Protein AF-A0A971HHX3-F1 (afdb_monomer)

Nearest PDB structures (foldseek):
  7nnt-assembly1_C  TM=8.922E-01  e=6.478E-05  Lactobacillus delbrueckii subsp. bulgaricus ATCC 11842 = JCM 1002
  7f02-assembly1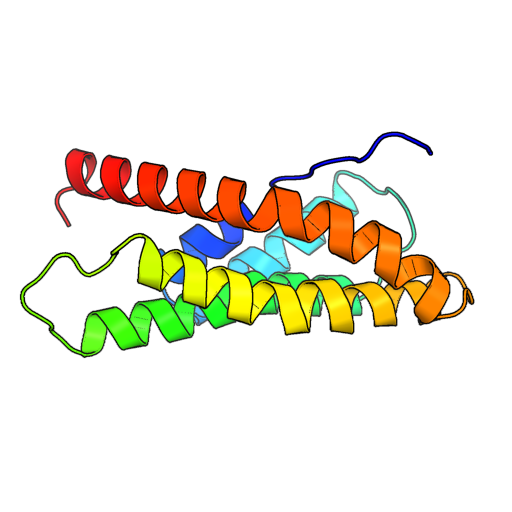_C  TM=3.754E-01  e=4.836E-01  Escherichia coli BL21(DE3)
  2epm-assembly1_X-2  TM=2.097E-01  e=9.451E+00  Streptococcus gordonii

Radius of gyration: 15.85 Å; Cα contacts (8 Å, |Δi|>4): 168; chains: 1; bounding box: 41×24×46 Å

Solvent-accessible surface area (backbone atoms only — not comparable to full-atom values): 7915 Å² total; per-residue (Å²): 133,80,77,85,78,83,76,67,80,58,55,64,24,30,48,39,0,45,74,68,22,27,69,52,1,22,51,46,11,37,50,51,40,54,50,42,48,69,77,50,72,81,66,85,88,50,73,66,58,34,52,42,34,16,45,50,0,23,54,41,2,49,53,34,46,52,54,64,68,65,65,62,97,58,78,82,78,42,67,72,56,50,39,49,49,48,53,66,45,44,49,58,38,54,60,44,48,53,39,50,51,46,25,70,74,67,72,47,62,59,80,71,55,44,62,64,49,51,57,52,46,64,58,44,51,62,53,52,34,50,51,50,51,49,49,53,50,52,46,40,75,73,65,74,116

Foldseek 3Di:
DPDLPQDPLLLVLLLLLLPVALVRSLVCLLVSLVVCCVVPVPDDDDVLSSVLSSLSNNQSRHLSVVLVVVPDPDDSLDLVSLLVSLVVSCVCRQQPSVLVVCCVVVVDDSVVVRVSSVVSSVVVSSVSSVVNSVVVVVCCVVVVD

pLDDT: mean 76.32, std 11.65, range [37.62, 92.0]

Mean predicted aligned error: 8.09 Å

Structure (mmCIF, N/CA/C/O backbone):
data_AF-A0A971HHX3-F1
#
_entry.id   AF-A0A971HHX3-F1
#
loop_
_atom_site.group_PDB
_atom_site.id
_atom_site.type_symbol
_atom_site.label_atom_id
_atom_site.label_alt_id
_atom_site.label_comp_id
_atom_site.label_asym_id
_atom_site.label_entity_id
_atom_site.label_seq_id
_atom_site.pdbx_PDB_ins_code
_atom_site.Cartn_x
_atom_site.Cartn_y
_atom_site.Cartn_z
_atom_site.occupancy
_atom_site.B_iso_or_equiv
_atom_site.auth_seq_id
_atom_site.auth_comp_id
_atom_site.auth_asym_id
_atom_site.auth_atom_id
_atom_site.pdbx_PDB_model_num
ATOM 1 N N . LEU A 1 1 ? 17.262 14.345 -15.691 1.00 37.94 1 LEU A N 1
ATOM 2 C CA . LEU A 1 1 ? 16.283 14.279 -14.581 1.00 37.94 1 LEU A CA 1
ATOM 3 C C . LEU A 1 1 ? 14.898 14.620 -15.133 1.00 37.94 1 LEU A C 1
ATOM 5 O O . LEU A 1 1 ? 14.466 15.757 -14.996 1.00 37.94 1 LEU A O 1
ATOM 9 N N . PRO A 1 2 ? 14.228 13.702 -15.849 1.00 37.62 2 PRO A N 1
ATOM 10 C CA . PRO A 1 2 ? 12.842 13.933 -16.230 1.00 37.62 2 PRO A CA 1
ATOM 11 C C . PRO A 1 2 ? 11.995 13.875 -14.955 1.00 37.62 2 PRO A C 1
ATOM 13 O O . PRO A 1 2 ? 12.259 13.054 -14.077 1.00 37.62 2 PRO A O 1
ATOM 16 N N . ALA A 1 3 ? 11.061 14.816 -14.841 1.00 48.44 3 ALA A N 1
ATOM 17 C CA . ALA A 1 3 ? 10.287 15.153 -13.652 1.00 48.44 3 ALA A CA 1
ATOM 18 C C . ALA A 1 3 ? 9.966 13.952 -12.750 1.00 48.44 3 ALA A C 1
ATOM 20 O O . ALA A 1 3 ? 9.352 12.977 -13.186 1.00 48.44 3 ALA A O 1
ATOM 21 N N . LEU A 1 4 ? 10.362 14.059 -11.481 1.00 51.09 4 LEU A N 1
ATOM 22 C CA . LEU A 1 4 ? 9.980 13.156 -10.403 1.00 51.09 4 LEU A CA 1
ATOM 23 C C . LEU A 1 4 ? 8.441 13.109 -10.339 1.00 51.09 4 LEU A C 1
ATOM 25 O O . LEU A 1 4 ? 7.805 13.948 -9.706 1.00 51.09 4 LEU A O 1
ATOM 29 N N . ARG A 1 5 ? 7.815 12.174 -11.062 1.00 56.59 5 ARG A N 1
ATOM 30 C CA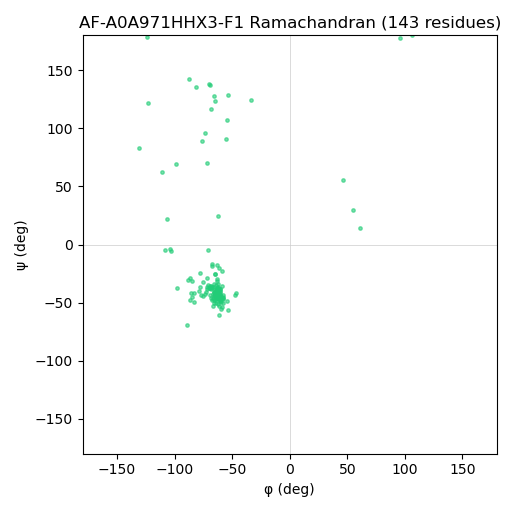 . ARG A 1 5 ? 6.360 12.002 -11.043 1.00 56.59 5 ARG A CA 1
ATOM 31 C C . ARG A 1 5 ? 5.982 11.353 -9.719 1.00 56.59 5 ARG A C 1
ATOM 33 O O . ARG A 1 5 ? 6.055 10.135 -9.540 1.00 56.59 5 ARG A O 1
ATOM 40 N N . LEU A 1 6 ? 5.598 12.194 -8.768 1.00 62.75 6 LEU A N 1
ATOM 41 C CA . LEU A 1 6 ? 5.026 11.760 -7.505 1.00 62.75 6 LEU A CA 1
ATOM 42 C C . LEU A 1 6 ? 3.568 11.343 -7.737 1.00 62.75 6 LEU A C 1
ATOM 44 O O . LEU A 1 6 ? 2.658 12.159 -7.684 1.00 62.75 6 LEU A O 1
ATOM 48 N N . GLY A 1 7 ? 3.359 10.067 -8.061 1.00 66.06 7 GLY A N 1
ATOM 49 C CA . GLY A 1 7 ? 2.026 9.468 -8.117 1.00 66.06 7 GLY A CA 1
ATOM 50 C C . GLY A 1 7 ? 1.540 9.063 -6.725 1.00 66.06 7 GLY A C 1
ATOM 51 O O . GLY A 1 7 ? 2.297 8.451 -5.975 1.00 66.06 7 GLY A O 1
ATOM 52 N N . PHE A 1 8 ? 0.280 9.377 -6.416 1.00 71.69 8 PHE A N 1
ATOM 53 C CA . PHE A 1 8 ? -0.409 9.009 -5.169 1.00 71.69 8 PHE A CA 1
ATOM 54 C C . PHE A 1 8 ? -1.456 7.900 -5.368 1.00 71.69 8 PHE A C 1
ATOM 56 O O . PHE A 1 8 ? -2.373 7.756 -4.561 1.00 71.69 8 PHE A O 1
ATOM 63 N N . GLY A 1 9 ? -1.336 7.111 -6.440 1.00 77.12 9 GLY A N 1
ATOM 64 C CA . GLY A 1 9 ? -2.288 6.039 -6.768 1.00 77.12 9 GLY A CA 1
ATOM 65 C C . GLY A 1 9 ? -2.347 4.915 -5.729 1.00 77.12 9 GLY A C 1
ATOM 66 O O . GLY A 1 9 ? -3.319 4.172 -5.673 1.00 77.12 9 GLY A O 1
ATOM 67 N N . GLU A 1 10 ? -1.339 4.823 -4.865 1.00 79.62 10 GLU A N 1
ATOM 68 C CA . GLU A 1 10 ? -1.253 3.827 -3.797 1.00 79.62 10 GLU A CA 1
ATOM 69 C C . GLU A 1 10 ? -2.141 4.190 -2.591 1.00 79.62 10 GLU A C 1
ATOM 71 O O . GLU A 1 10 ? -2.576 3.299 -1.863 1.00 79.62 10 GLU A O 1
ATOM 76 N N . LEU A 1 11 ? -2.468 5.476 -2.378 1.00 84.88 11 LEU A N 1
ATOM 77 C CA . LEU A 1 11 ? -3.212 5.920 -1.187 1.00 84.88 11 LEU A CA 1
ATOM 78 C C . LEU A 1 11 ? -4.604 5.279 -1.064 1.00 84.88 11 LEU A C 1
ATOM 80 O O . LEU A 1 11 ? -4.909 4.766 0.015 1.00 84.88 11 LEU A O 1
ATOM 84 N N . PRO A 1 12 ? -5.449 5.248 -2.117 1.00 84.62 12 PRO A N 1
ATOM 85 C CA . PRO A 1 12 ? -6.767 4.620 -2.030 1.00 84.62 12 PRO A CA 1
ATOM 86 C C . PRO A 1 12 ? -6.676 3.110 -1.777 1.00 84.62 12 PRO A C 1
ATOM 88 O O . PRO A 1 12 ? -7.484 2.560 -1.028 1.00 84.62 12 PRO A O 1
ATOM 91 N N . ILE A 1 13 ? -5.664 2.447 -2.345 1.00 87.56 13 ILE A N 1
ATOM 92 C CA . ILE A 1 13 ? -5.419 1.011 -2.165 1.00 87.56 13 ILE A CA 1
ATOM 93 C C . ILE A 1 13 ? -5.052 0.736 -0.700 1.00 87.56 13 ILE A C 1
ATOM 95 O O . ILE A 1 13 ? -5.706 -0.074 -0.039 1.00 87.56 13 ILE A O 1
ATOM 99 N N . ILE A 1 14 ? -4.094 1.487 -0.150 1.00 86.25 14 ILE A N 1
ATOM 100 C CA . ILE A 1 14 ? -3.686 1.384 1.259 1.00 86.25 14 ILE A CA 1
ATOM 101 C C . ILE A 1 14 ? -4.876 1.640 2.194 1.00 86.25 14 ILE A C 1
ATOM 103 O O . ILE A 1 14 ? -5.079 0.904 3.162 1.00 86.25 14 ILE A O 1
ATOM 107 N N . MET A 1 15 ? -5.694 2.654 1.894 1.00 84.69 15 MET A N 1
ATOM 108 C CA . MET A 1 15 ? -6.898 2.964 2.667 1.00 84.69 15 MET A CA 1
ATOM 109 C C . MET A 1 15 ? -7.921 1.833 2.633 1.00 84.69 15 MET A C 1
ATOM 111 O O . MET A 1 15 ? -8.465 1.474 3.676 1.00 84.69 15 MET A O 1
ATOM 115 N N . SER A 1 16 ? -8.175 1.259 1.457 1.00 86.88 16 SER A N 1
ATOM 116 C CA . SER A 1 16 ? -9.112 0.146 1.327 1.00 86.88 16 SER A CA 1
ATOM 117 C C . SER A 1 16 ? -8.656 -1.078 2.130 1.00 86.88 16 SER A C 1
ATOM 119 O O . SER A 1 16 ? -9.476 -1.686 2.817 1.00 86.88 16 SER A O 1
ATOM 121 N N . GLY A 1 17 ? -7.347 -1.357 2.158 1.00 85.50 17 GLY A N 1
ATOM 122 C CA . GLY A 1 17 ? -6.756 -2.383 3.015 1.00 85.50 17 GLY A CA 1
ATOM 123 C C . GLY A 1 17 ? -6.949 -2.089 4.502 1.00 85.50 17 GLY A C 1
ATOM 124 O O . GLY A 1 17 ? -7.463 -2.930 5.238 1.00 85.50 17 GLY A O 1
ATOM 125 N N . LEU A 1 18 ? -6.598 -0.881 4.954 1.00 83.12 18 LEU A N 1
ATOM 126 C CA . LEU A 1 18 ? -6.724 -0.471 6.361 1.00 83.12 18 LEU A CA 1
ATOM 127 C C . LEU A 1 18 ? -8.169 -0.515 6.882 1.00 83.12 18 LEU A C 1
ATOM 129 O O . LEU A 1 18 ? -8.385 -0.865 8.043 1.00 83.12 18 LEU A O 1
ATOM 133 N N . LEU A 1 19 ? -9.147 -0.140 6.051 1.00 81.75 19 LEU A N 1
ATOM 134 C CA . LEU A 1 19 ? -10.552 -0.018 6.453 1.00 81.75 19 LEU A CA 1
ATOM 135 C C . LEU A 1 19 ? -11.319 -1.341 6.346 1.00 81.75 19 LEU A C 1
ATOM 137 O O . LEU A 1 19 ? -12.014 -1.722 7.292 1.00 81.75 19 LEU A O 1
ATOM 141 N N . PHE A 1 20 ? -11.188 -2.035 5.213 1.00 82.19 20 PHE A N 1
ATOM 142 C CA . PHE A 1 20 ? -11.985 -3.222 4.881 1.00 82.19 20 PHE A CA 1
ATOM 143 C C . PHE A 1 20 ? -11.222 -4.541 5.060 1.00 82.19 20 PHE A C 1
ATOM 145 O O . PHE A 1 20 ? -11.812 -5.617 4.973 1.00 82.19 20 PHE A O 1
ATOM 152 N N . GLY A 1 21 ? -9.926 -4.476 5.367 1.00 85.06 21 GLY A N 1
ATOM 153 C CA . GLY A 1 21 ? -9.077 -5.635 5.604 1.00 85.06 21 GLY A CA 1
ATOM 154 C C . GLY A 1 21 ? -8.284 -6.085 4.370 1.00 85.06 21 GLY A C 1
ATOM 155 O O . GLY A 1 21 ? -8.411 -5.524 3.279 1.00 85.06 21 GLY A O 1
ATOM 156 N N . PRO A 1 22 ? -7.444 -7.122 4.534 1.00 87.31 22 PRO A N 1
ATOM 157 C CA . PRO A 1 22 ? -6.425 -7.482 3.550 1.00 87.31 22 PRO A CA 1
ATOM 158 C C . PRO A 1 22 ? -6.991 -8.018 2.238 1.00 87.31 22 PRO A C 1
ATOM 160 O O . PRO A 1 22 ? -6.439 -7.736 1.181 1.00 87.31 22 PRO A O 1
ATOM 163 N N . PHE A 1 23 ? -8.096 -8.765 2.287 1.00 87.69 23 PHE A N 1
ATOM 164 C CA . PHE A 1 23 ? -8.690 -9.357 1.089 1.00 87.69 23 PHE A CA 1
ATOM 165 C C . PHE A 1 23 ? -9.277 -8.284 0.166 1.00 87.69 23 PHE A C 1
ATOM 167 O O . PHE A 1 23 ? -8.995 -8.268 -1.029 1.00 87.69 23 PHE A O 1
ATOM 174 N N . VAL A 1 24 ? -10.023 -7.334 0.741 1.00 88.12 24 VAL A N 1
ATOM 175 C CA . VAL A 1 24 ? -10.597 -6.208 -0.006 1.00 88.12 24 VAL A CA 1
ATOM 176 C C . VAL A 1 24 ? -9.490 -5.284 -0.512 1.00 88.12 24 VAL A C 1
ATOM 178 O O . VAL A 1 24 ? -9.526 -4.910 -1.676 1.00 88.12 24 VAL A O 1
ATOM 181 N N . GLY A 1 25 ? -8.473 -4.993 0.310 1.00 88.62 25 GLY A N 1
ATOM 182 C CA . GLY A 1 25 ? -7.306 -4.210 -0.112 1.00 88.62 25 GLY A CA 1
ATOM 183 C C . GLY A 1 25 ? -6.515 -4.851 -1.258 1.00 88.62 25 GLY A C 1
ATOM 184 O O . GLY A 1 25 ? -6.075 -4.169 -2.178 1.00 88.62 25 GLY A O 1
ATOM 185 N N . GLY A 1 26 ? -6.338 -6.172 -1.238 1.00 89.50 26 GLY A N 1
ATOM 186 C CA . GLY A 1 26 ? -5.684 -6.883 -2.336 1.00 89.50 26 GLY A CA 1
ATOM 187 C C . GLY A 1 26 ? -6.487 -6.827 -3.629 1.00 89.50 26 GLY A C 1
ATOM 188 O O . GLY A 1 26 ? -5.929 -6.551 -4.689 1.00 89.50 26 GLY A O 1
ATOM 189 N N . LEU A 1 27 ? -7.802 -7.040 -3.538 1.00 92.00 27 LEU A N 1
ATOM 190 C CA . LEU A 1 27 ? -8.687 -7.012 -4.699 1.00 92.00 27 LEU A CA 1
ATOM 191 C C . LEU A 1 27 ? -8.759 -5.612 -5.323 1.00 92.00 27 LEU A C 1
ATOM 193 O O . LEU A 1 27 ? -8.695 -5.482 -6.543 1.00 92.00 27 LEU A O 1
ATOM 197 N N . THR A 1 28 ? -8.838 -4.560 -4.504 1.00 90.62 28 THR A N 1
ATOM 198 C CA . THR A 1 28 ? -8.800 -3.174 -4.993 1.00 90.62 28 THR A CA 1
ATOM 199 C C . THR A 1 28 ? -7.463 -2.846 -5.644 1.00 90.62 28 THR A C 1
ATOM 201 O O . THR A 1 28 ? -7.463 -2.184 -6.675 1.00 90.62 28 THR A O 1
ATOM 204 N N . GLY A 1 29 ? -6.341 -3.342 -5.112 1.00 88.81 29 GLY A N 1
ATOM 205 C CA . GLY A 1 29 ? -5.022 -3.194 -5.730 1.00 88.81 29 GLY A CA 1
ATOM 206 C C . GLY A 1 29 ? -4.917 -3.875 -7.098 1.00 88.81 29 GLY A C 1
ATOM 207 O O . GLY A 1 29 ? -4.413 -3.270 -8.046 1.00 88.81 29 GLY A O 1
ATOM 208 N N . LEU A 1 30 ? -5.455 -5.093 -7.225 1.00 90.62 30 LEU A N 1
ATOM 209 C CA . LEU A 1 30 ? -5.534 -5.821 -8.497 1.00 90.62 30 LEU A CA 1
ATOM 210 C C . LEU A 1 30 ? -6.371 -5.044 -9.517 1.00 90.62 30 LEU A C 1
ATOM 212 O O . LEU A 1 30 ? -5.919 -4.779 -10.628 1.00 90.62 30 LEU A O 1
ATOM 216 N N . VAL A 1 31 ? -7.589 -4.658 -9.131 1.00 90.25 31 VAL A N 1
ATOM 217 C CA . VAL A 1 31 ? -8.529 -3.969 -10.024 1.00 90.25 31 VAL A CA 1
ATOM 218 C C . VAL A 1 31 ? -7.999 -2.591 -10.421 1.00 90.25 31 VAL A C 1
ATOM 220 O O . VAL A 1 31 ? -8.090 -2.226 -11.589 1.00 90.25 31 VAL A O 1
ATOM 223 N N . ALA A 1 32 ? -7.403 -1.844 -9.488 1.00 88.12 32 ALA A N 1
ATOM 224 C CA . ALA A 1 32 ? -6.816 -0.538 -9.768 1.00 88.12 32 ALA A CA 1
ATOM 225 C C . ALA A 1 32 ? -5.686 -0.621 -10.802 1.00 88.12 32 ALA A C 1
ATOM 227 O O . ALA A 1 32 ? -5.595 0.249 -11.665 1.00 88.12 32 ALA A O 1
ATOM 228 N N . ASP A 1 33 ? -4.860 -1.667 -10.746 1.00 86.81 33 ASP A N 1
ATOM 229 C CA . ASP A 1 33 ? -3.763 -1.859 -11.696 1.00 86.81 33 ASP A CA 1
ATOM 230 C C . ASP A 1 33 ? -4.264 -2.302 -13.077 1.00 86.81 33 ASP A C 1
ATOM 232 O O . ASP A 1 33 ? -3.858 -1.726 -14.081 1.00 86.81 33 ASP A O 1
ATOM 236 N N . LEU A 1 34 ? -5.228 -3.230 -13.144 1.00 86.50 34 LEU A N 1
ATOM 237 C CA . LEU A 1 34 ? -5.840 -3.639 -14.417 1.00 86.50 34 LEU A CA 1
ATOM 238 C C . LEU A 1 34 ? -6.579 -2.485 -15.105 1.00 86.50 34 LEU A C 1
ATOM 240 O O . LEU A 1 34 ? -6.408 -2.261 -16.304 1.00 86.50 34 LEU A O 1
ATOM 244 N N . ILE A 1 35 ? -7.380 -1.730 -14.347 1.00 86.56 35 ILE A N 1
ATOM 245 C CA . ILE A 1 35 ? -8.074 -0.547 -14.867 1.00 86.56 35 ILE A CA 1
ATOM 246 C C . ILE A 1 35 ? -7.056 0.523 -15.260 1.00 86.56 35 ILE A C 1
ATOM 248 O O . ILE A 1 35 ? -7.205 1.141 -16.310 1.00 86.56 35 ILE A O 1
ATOM 252 N N . GLY A 1 36 ? -6.014 0.729 -14.452 1.00 82.31 36 GLY A N 1
ATOM 253 C CA . GLY A 1 36 ? -4.947 1.681 -14.743 1.00 82.31 36 GLY A CA 1
ATOM 254 C C . GLY A 1 36 ? -4.215 1.352 -16.041 1.00 82.31 36 GLY A C 1
ATOM 255 O O . GLY A 1 36 ? -4.030 2.237 -16.873 1.00 82.31 36 GLY A O 1
ATOM 256 N N . ALA A 1 37 ? -3.873 0.080 -16.247 1.00 81.38 37 ALA A N 1
ATOM 257 C CA . ALA A 1 37 ? -3.229 -0.407 -17.460 1.00 81.38 37 ALA A CA 1
ATOM 258 C C . ALA A 1 37 ? -4.114 -0.243 -18.702 1.00 81.38 37 ALA A C 1
ATOM 260 O O . ALA A 1 37 ? -3.613 0.091 -19.775 1.00 81.38 37 ALA A O 1
ATOM 261 N N . TRP A 1 38 ? -5.425 -0.453 -18.558 1.00 80.62 38 TRP A N 1
ATOM 262 C CA . TRP A 1 38 ? -6.374 -0.306 -19.659 1.00 80.62 38 TRP A CA 1
ATOM 263 C C . TRP A 1 38 ? -6.674 1.161 -19.996 1.00 80.62 38 TRP A C 1
ATOM 265 O O . TRP A 1 38 ? -6.676 1.539 -21.165 1.00 80.62 38 TRP A O 1
ATOM 275 N N . ALA A 1 39 ? -6.893 2.003 -18.982 1.00 81.00 39 ALA A N 1
ATOM 276 C CA . ALA A 1 39 ? -7.229 3.416 -19.155 1.00 81.00 39 ALA A CA 1
ATOM 277 C C . ALA A 1 39 ? -6.020 4.272 -19.565 1.00 81.00 39 ALA A C 1
ATOM 279 O O . ALA A 1 39 ? -6.167 5.250 -20.298 1.00 81.00 39 ALA A O 1
ATOM 280 N N . PHE A 1 40 ? -4.822 3.910 -19.099 1.00 73.75 40 PHE A N 1
ATOM 281 C CA . PHE A 1 40 ? -3.581 4.622 -19.382 1.00 73.75 40 PHE A CA 1
ATOM 282 C C . PHE A 1 40 ? -2.503 3.632 -19.838 1.00 73.75 40 PHE A C 1
ATOM 284 O O . PHE A 1 40 ? -1.657 3.241 -19.030 1.00 73.75 40 PHE A O 1
ATOM 291 N N . PRO A 1 41 ? -2.475 3.260 -21.131 1.00 66.00 41 PRO A N 1
ATOM 292 C CA . PRO A 1 41 ? -1.461 2.367 -21.689 1.00 66.00 41 PRO A CA 1
ATOM 293 C C . PRO A 1 41 ? -0.102 3.085 -21.792 1.00 66.00 41 PRO A C 1
ATOM 295 O O . PRO A 1 41 ? 0.375 3.445 -22.864 1.00 66.00 41 PRO A O 1
ATOM 298 N N . GLN A 1 42 ? 0.519 3.350 -20.645 1.00 57.97 42 GLN A N 1
ATOM 299 C CA . GLN A 1 42 ? 1.827 3.983 -20.507 1.00 57.97 42 GLN A CA 1
ATOM 300 C C . GLN A 1 42 ? 2.883 2.890 -20.290 1.00 57.97 42 GLN A C 1
ATOM 302 O O . GLN A 1 42 ? 3.441 2.748 -19.204 1.00 57.97 42 GLN A O 1
ATOM 307 N N . GLY A 1 43 ? 3.139 2.103 -21.339 1.00 61.00 43 GLY A N 1
ATOM 308 C CA . GLY A 1 43 ? 4.165 1.055 -21.364 1.00 61.00 43 GLY A CA 1
ATOM 309 C C . GLY A 1 43 ? 3.630 -0.386 -21.299 1.00 61.00 43 GLY A C 1
ATOM 310 O O . GLY A 1 43 ? 2.418 -0.597 -21.270 1.00 61.00 43 GLY A O 1
ATOM 311 N N . PRO A 1 44 ? 4.528 -1.392 -21.320 1.00 65.31 44 PRO A N 1
ATOM 312 C CA . PRO A 1 44 ? 4.153 -2.804 -21.306 1.00 65.31 44 PRO A CA 1
ATOM 313 C C . PRO A 1 44 ? 3.489 -3.182 -19.981 1.00 65.31 44 PRO A C 1
ATOM 315 O O . PRO A 1 44 ? 4.059 -2.954 -18.912 1.00 65.31 44 PRO A O 1
ATOM 318 N N . PHE A 1 45 ? 2.310 -3.802 -20.047 1.00 65.94 45 PHE A N 1
ATOM 319 C CA . PHE A 1 45 ? 1.699 -4.410 -18.870 1.00 65.94 45 PHE A CA 1
ATOM 320 C C . PHE A 1 45 ? 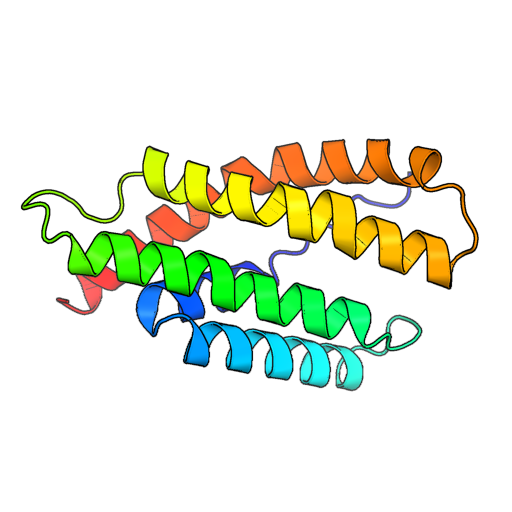2.580 -5.563 -18.388 1.00 65.94 45 PHE A C 1
ATOM 322 O O . PHE A 1 45 ? 2.874 -6.490 -19.146 1.00 6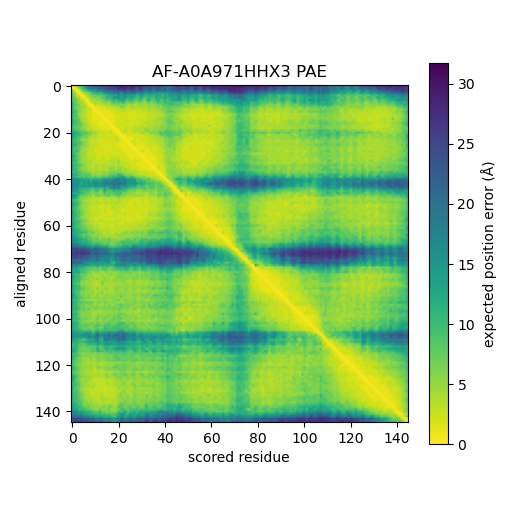5.94 45 PHE A O 1
ATOM 329 N N . PHE A 1 46 ? 3.006 -5.503 -17.128 1.00 75.75 46 PHE A N 1
ATOM 330 C CA . PHE A 1 46 ? 3.788 -6.565 -16.517 1.00 75.75 46 PHE A CA 1
ATOM 331 C C . PHE A 1 46 ? 3.075 -7.071 -15.261 1.00 75.75 46 PHE A C 1
ATOM 333 O O . PHE A 1 46 ? 2.877 -6.284 -14.333 1.00 75.75 46 PHE A O 1
ATOM 340 N N . PRO A 1 47 ? 2.744 -8.374 -15.177 1.00 79.62 47 PRO A N 1
ATOM 341 C CA . PRO A 1 47 ? 1.966 -8.925 -14.064 1.00 79.62 47 PRO A CA 1
ATOM 342 C C . PRO A 1 47 ? 2.656 -8.758 -12.701 1.00 79.62 47 PRO A C 1
ATOM 344 O O . PRO A 1 47 ? 1.998 -8.771 -11.663 1.00 79.62 47 PRO A O 1
ATOM 347 N N . GLY A 1 48 ? 3.977 -8.550 -12.677 1.00 81.81 48 GLY A N 1
ATOM 348 C CA . GLY A 1 48 ? 4.703 -8.217 -11.451 1.00 81.81 48 GLY A CA 1
ATOM 349 C C . GLY A 1 48 ? 4.269 -6.892 -10.813 1.00 81.81 48 GLY A C 1
ATOM 350 O O . GLY A 1 48 ? 4.225 -6.807 -9.586 1.00 81.81 48 GLY A O 1
ATOM 351 N N . PHE A 1 49 ? 3.889 -5.877 -11.600 1.00 81.25 49 PHE A N 1
ATOM 352 C CA . PHE A 1 49 ? 3.377 -4.616 -11.043 1.00 81.25 49 PHE A CA 1
ATOM 353 C C . PHE A 1 49 ? 1.986 -4.788 -10.429 1.00 81.25 49 PHE A C 1
ATOM 355 O O . PHE A 1 49 ? 1.734 -4.240 -9.358 1.00 81.25 49 PHE A O 1
ATOM 362 N N . THR A 1 50 ? 1.152 -5.650 -11.012 1.00 86.06 50 THR A N 1
ATOM 363 C CA . THR A 1 50 ? -0.135 -6.053 -10.429 1.00 86.06 50 THR A CA 1
ATOM 364 C C . THR A 1 50 ? 0.051 -6.783 -9.098 1.00 86.06 50 THR A C 1
ATOM 366 O O . THR A 1 50 ? -0.678 -6.549 -8.139 1.00 86.06 50 THR A O 1
ATOM 369 N N . LEU A 1 51 ? 1.071 -7.640 -8.980 1.00 87.06 51 LEU A N 1
ATOM 370 C CA . LEU A 1 51 ? 1.405 -8.267 -7.696 1.00 87.06 51 LEU A CA 1
ATOM 371 C C . LEU A 1 51 ? 1.866 -7.230 -6.663 1.00 87.06 51 LEU A C 1
ATOM 373 O O . LEU A 1 51 ? 1.448 -7.286 -5.505 1.00 87.06 51 LEU A O 1
ATOM 377 N N . SER A 1 52 ? 2.681 -6.253 -7.071 1.00 86.81 52 SER A N 1
ATOM 378 C CA . SER A 1 52 ? 3.077 -5.144 -6.198 1.00 86.81 52 SER A CA 1
ATOM 379 C C . SER A 1 52 ? 1.871 -4.322 -5.724 1.00 86.81 52 SER A C 1
ATOM 381 O O . SER A 1 52 ? 1.796 -3.987 -4.541 1.00 86.81 52 SER A O 1
ATOM 383 N N . SER A 1 53 ? 0.912 -4.009 -6.605 1.00 86.12 53 SER A N 1
ATOM 384 C CA . SER A 1 53 ? -0.287 -3.233 -6.251 1.00 86.12 53 SER A CA 1
ATOM 385 C C . SER A 1 53 ? -1.223 -4.006 -5.317 1.00 86.12 53 SER A C 1
ATOM 387 O O . SER A 1 53 ? -1.748 -3.435 -4.361 1.00 86.12 53 SER A O 1
ATOM 389 N N . MET A 1 54 ? -1.370 -5.319 -5.516 1.00 88.56 54 MET A N 1
ATOM 390 C CA . MET A 1 54 ? -2.083 -6.196 -4.583 1.00 88.56 54 MET A CA 1
ATOM 391 C C . MET A 1 54 ? -1.439 -6.182 -3.195 1.00 88.56 54 MET A C 1
ATOM 393 O O . MET A 1 54 ? -2.132 -6.022 -2.189 1.00 88.56 54 MET A O 1
ATOM 397 N N . LEU A 1 55 ? -0.112 -6.316 -3.120 1.00 86.81 55 LEU A N 1
ATOM 398 C CA . LEU A 1 55 ? 0.619 -6.301 -1.850 1.00 86.81 55 LEU A CA 1
ATOM 399 C C . LEU A 1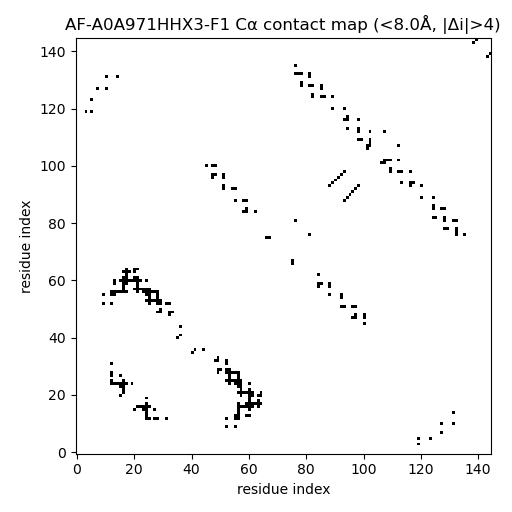 55 ? 0.474 -4.964 -1.118 1.00 86.81 55 LEU A C 1
ATOM 401 O O . LEU A 1 55 ? 0.331 -4.960 0.108 1.00 86.81 55 LEU A O 1
ATOM 405 N N . TRP A 1 56 ? 0.438 -3.853 -1.860 1.00 85.06 56 TRP A N 1
ATOM 406 C CA . TRP A 1 56 ? 0.172 -2.516 -1.324 1.00 85.06 56 TRP A CA 1
ATOM 407 C C . TRP A 1 56 ? -1.186 -2.393 -0.625 1.00 85.06 56 TRP A C 1
ATOM 409 O O . TRP A 1 56 ? -1.336 -1.526 0.230 1.00 85.06 56 TRP A O 1
ATOM 419 N N . GLY A 1 57 ? -2.160 -3.250 -0.937 1.00 86.19 57 GLY A N 1
ATOM 420 C CA . GLY A 1 57 ? -3.438 -3.309 -0.226 1.00 86.19 57 GLY A CA 1
ATOM 421 C C . GLY A 1 57 ? -3.506 -4.399 0.845 1.00 86.19 57 GLY A C 1
ATOM 422 O O . GLY A 1 57 ? -4.062 -4.177 1.923 1.00 86.19 57 GLY A O 1
ATOM 423 N N . ILE A 1 58 ? -2.899 -5.563 0.591 1.00 87.56 58 ILE A N 1
ATOM 424 C CA . ILE A 1 58 ? -2.915 -6.707 1.515 1.00 87.56 58 ILE A CA 1
ATOM 425 C C . ILE A 1 58 ? -2.135 -6.388 2.789 1.00 87.56 58 ILE A C 1
ATOM 427 O O . ILE A 1 58 ? -2.675 -6.540 3.883 1.00 87.56 58 ILE A O 1
ATOM 431 N N . LEU A 1 59 ? -0.883 -5.934 2.675 1.00 85.88 59 LEU A N 1
ATOM 432 C CA . LEU A 1 59 ? -0.010 -5.705 3.830 1.00 85.88 59 LEU A CA 1
ATOM 433 C C . LEU A 1 59 ? -0.595 -4.697 4.831 1.00 85.88 59 LEU A C 1
ATOM 435 O O . LEU A 1 59 ? -0.754 -5.063 6.002 1.00 85.88 59 LEU A O 1
ATOM 439 N N . PRO A 1 60 ? -0.993 -3.474 4.427 1.00 82.69 60 PRO A N 1
ATOM 440 C CA . PRO A 1 60 ? -1.613 -2.545 5.362 1.00 82.69 60 PRO A CA 1
ATOM 441 C C . PRO A 1 60 ? -2.960 -3.049 5.888 1.00 82.69 60 PRO A C 1
ATOM 443 O O . PRO A 1 60 ? -3.324 -2.700 7.010 1.00 82.69 60 PRO A O 1
ATOM 446 N N . GLY A 1 61 ? -3.669 -3.915 5.156 1.00 83.38 61 GLY A N 1
ATOM 447 C CA . GLY A 1 61 ? -4.871 -4.578 5.658 1.00 83.38 61 GLY A CA 1
ATOM 448 C C . GLY A 1 61 ? -4.608 -5.658 6.708 1.00 83.38 61 GLY A C 1
ATOM 449 O O . GLY A 1 61 ? -5.343 -5.725 7.692 1.00 83.38 61 GLY A O 1
ATOM 450 N N . ILE A 1 62 ? -3.543 -6.458 6.574 1.00 83.56 62 ILE A N 1
ATOM 451 C CA . ILE A 1 62 ? -3.131 -7.437 7.598 1.00 83.56 62 ILE A CA 1
ATOM 452 C C . ILE A 1 62 ? -2.731 -6.695 8.872 1.00 83.56 62 ILE A C 1
ATOM 454 O O . ILE A 1 62 ? -3.230 -7.008 9.954 1.00 83.56 62 ILE A O 1
ATOM 458 N N . TYR A 1 63 ? -1.870 -5.681 8.747 1.00 78.75 63 TYR A N 1
ATOM 459 C CA . TYR A 1 63 ? -1.441 -4.881 9.890 1.00 78.75 63 TYR A CA 1
ATOM 460 C C . TYR A 1 63 ? -2.607 -4.098 10.501 1.00 78.75 63 TYR A C 1
ATOM 462 O O . TYR A 1 63 ? -2.769 -4.105 11.719 1.00 78.75 63 TYR A O 1
ATOM 470 N N . GLY A 1 64 ? -3.464 -3.485 9.682 1.00 75.62 64 GLY A N 1
ATOM 471 C CA . GLY A 1 64 ? -4.669 -2.790 10.137 1.00 75.62 64 GLY A CA 1
ATOM 472 C C . GLY A 1 64 ? -5.609 -3.708 10.920 1.00 75.62 64 GLY A C 1
ATOM 473 O O . GLY A 1 64 ? -6.055 -3.351 12.012 1.00 75.62 64 GLY A O 1
ATOM 474 N N . LEU A 1 65 ? -5.843 -4.927 10.425 1.00 76.50 65 LEU A N 1
ATOM 475 C CA . LEU A 1 65 ? -6.653 -5.934 11.110 1.00 76.50 65 LEU A CA 1
ATOM 476 C C . LEU A 1 65 ? -5.995 -6.410 12.412 1.00 76.50 65 LEU A C 1
ATOM 478 O O . LEU A 1 65 ? -6.682 -6.556 13.423 1.00 76.50 65 LEU A O 1
ATOM 482 N N . TYR A 1 66 ? -4.677 -6.617 12.411 1.00 75.81 66 TYR A N 1
ATOM 483 C CA . TYR A 1 66 ? -3.920 -7.002 13.602 1.00 75.81 66 TYR A CA 1
ATOM 484 C C . TYR A 1 66 ? -3.995 -5.928 14.699 1.00 75.81 66 TYR A C 1
ATOM 486 O O . TYR A 1 66 ? -4.280 -6.246 15.855 1.00 75.81 66 TYR A O 1
ATOM 494 N N . LEU A 1 67 ? -3.832 -4.648 14.338 1.00 69.56 67 LEU A N 1
ATOM 495 C CA . LEU A 1 67 ? -3.998 -3.524 15.265 1.00 69.56 67 LEU A CA 1
ATOM 496 C C . LEU A 1 67 ? -5.431 -3.435 15.806 1.00 69.56 67 LEU A C 1
ATOM 498 O O . LEU A 1 67 ? -5.618 -3.192 16.997 1.00 69.56 67 LEU A O 1
ATOM 502 N N . ARG A 1 68 ? -6.438 -3.651 14.951 1.00 68.38 68 ARG A N 1
ATOM 503 C CA . ARG A 1 68 ? -7.859 -3.589 15.327 1.00 68.38 68 ARG A CA 1
ATOM 504 C C . ARG A 1 68 ? -8.263 -4.744 16.252 1.00 68.38 68 ARG A C 1
ATOM 506 O O . ARG A 1 68 ? -9.023 -4.526 17.189 1.00 68.38 68 ARG A O 1
ATOM 513 N N . ARG A 1 69 ? -7.719 -5.951 16.037 1.00 64.38 69 ARG A N 1
ATOM 514 C CA . ARG A 1 69 ? -7.961 -7.140 16.879 1.00 64.38 69 ARG A CA 1
ATOM 515 C C . ARG A 1 69 ? -7.289 -7.076 18.246 1.00 64.38 69 ARG A C 1
ATOM 517 O O . ARG A 1 69 ? -7.810 -7.667 19.184 1.00 64.38 69 ARG A O 1
ATOM 524 N N . ARG A 1 70 ? -6.162 -6.369 18.387 1.00 57.66 70 ARG A N 1
ATOM 525 C CA . ARG A 1 70 ? -5.458 -6.262 19.676 1.00 57.66 70 ARG A CA 1
ATOM 526 C C . ARG A 1 70 ? -6.169 -5.406 20.727 1.00 57.66 70 ARG A C 1
ATOM 528 O O . ARG A 1 70 ? -5.694 -5.374 21.855 1.00 57.66 70 ARG A O 1
ATOM 535 N N . GLY A 1 71 ? -7.286 -4.753 20.392 1.00 51.47 71 GLY A N 1
ATOM 536 C CA . GLY A 1 71 ? -8.181 -4.154 21.387 1.00 51.47 71 GLY A CA 1
ATOM 537 C C . GLY A 1 71 ? -7.502 -3.175 22.351 1.00 51.47 71 GLY A C 1
ATOM 538 O O . GLY A 1 71 ? -7.922 -3.061 23.500 1.00 51.47 71 GLY A O 1
ATOM 539 N N . GLU A 1 72 ? -6.439 -2.482 21.931 1.00 45.97 72 GLU A N 1
ATOM 540 C CA . GLU A 1 72 ? -5.837 -1.455 22.777 1.00 45.97 72 GLU A CA 1
ATOM 541 C C . GLU A 1 72 ? -6.818 -0.283 22.884 1.00 45.97 72 GLU A C 1
ATOM 543 O O . GLU A 1 72 ? -7.133 0.363 21.887 1.00 45.97 72 GLU A O 1
ATOM 548 N N . LYS A 1 73 ? -7.300 -0.022 24.107 1.00 40.78 73 LYS A N 1
ATOM 549 C CA . LYS A 1 73 ? -8.267 1.020 24.513 1.00 40.78 73 LYS A CA 1
ATOM 550 C C . LYS A 1 73 ? -7.802 2.478 24.267 1.00 40.78 73 LYS A C 1
ATOM 552 O O . LYS A 1 73 ? -8.252 3.394 24.947 1.00 40.78 73 LYS A O 1
ATOM 557 N N . GLY A 1 74 ? -6.898 2.713 23.316 1.00 51.97 74 GLY A N 1
ATOM 558 C CA . GLY A 1 74 ? -6.427 4.028 22.872 1.00 51.97 74 GLY A CA 1
ATOM 559 C C . GLY A 1 74 ? -6.620 4.224 21.364 1.00 51.97 74 GLY A C 1
ATOM 560 O O . GLY A 1 74 ? -7.089 3.328 20.671 1.00 51.97 74 GLY A O 1
ATOM 561 N N . ASN A 1 75 ? -6.259 5.402 20.834 1.00 50.22 75 ASN A N 1
ATOM 562 C CA . ASN A 1 75 ? -6.383 5.723 19.404 1.00 50.22 75 ASN A CA 1
ATOM 563 C C . ASN A 1 75 ? -5.654 4.669 18.527 1.00 50.22 75 ASN A C 1
ATOM 565 O O . ASN A 1 75 ? -4.420 4.693 18.457 1.00 50.22 75 ASN A O 1
ATOM 569 N N . PRO A 1 76 ? -6.379 3.779 17.813 1.00 53.75 76 PRO A N 1
ATOM 570 C CA . PRO A 1 76 ? -5.785 2.631 17.119 1.00 53.75 76 PRO A CA 1
ATOM 571 C C . PRO A 1 76 ? -4.897 3.046 15.934 1.00 53.75 76 PRO A C 1
ATOM 573 O O . PRO A 1 76 ? -4.017 2.299 15.519 1.00 53.75 76 PRO A O 1
ATOM 576 N N . PHE A 1 77 ? -5.064 4.274 15.439 1.00 60.34 77 PHE A N 1
ATOM 577 C CA . PHE A 1 77 ? -4.332 4.847 14.311 1.00 60.34 77 PHE A CA 1
ATOM 578 C C . PHE A 1 77 ? -3.388 5.96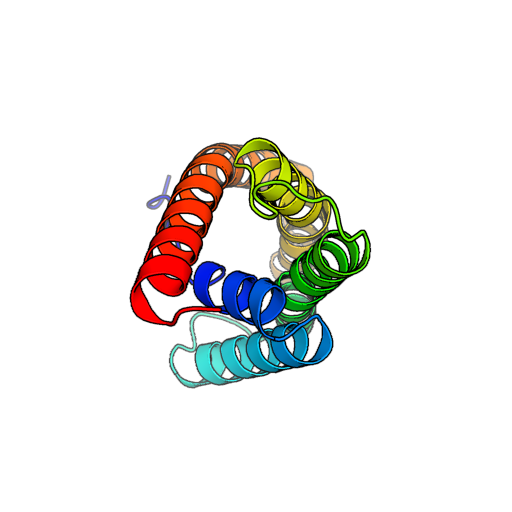7 14.760 1.00 60.34 77 PHE A C 1
ATOM 580 O O . PHE A 1 77 ? -3.533 7.129 14.385 1.00 60.34 77 PHE A O 1
ATOM 587 N N . THR A 1 78 ? -2.414 5.634 15.604 1.00 66.75 78 THR A N 1
ATOM 588 C CA . THR A 1 78 ? -1.338 6.576 15.949 1.00 66.75 78 THR A CA 1
ATOM 589 C C . THR A 1 78 ? -0.416 6.790 14.745 1.00 66.75 78 THR A C 1
ATOM 591 O O . THR A 1 78 ? -0.028 5.821 14.092 1.00 66.75 78 THR A O 1
ATOM 594 N N . PHE A 1 79 ? -0.005 8.039 14.490 1.00 68.56 79 PHE A N 1
ATOM 595 C CA . PHE A 1 79 ? 0.885 8.423 13.381 1.00 68.56 79 PHE A CA 1
ATOM 596 C C . PHE A 1 79 ? 2.124 7.520 13.273 1.00 68.56 79 PHE A C 1
ATOM 598 O O . PHE A 1 79 ? 2.439 7.023 12.199 1.00 68.56 79 PHE A O 1
ATOM 605 N N . LYS A 1 80 ? 2.761 7.207 14.411 1.00 73.06 80 LYS A N 1
ATOM 606 C CA . LYS A 1 80 ? 3.925 6.305 14.487 1.00 73.06 80 LYS A CA 1
ATOM 607 C C . LYS A 1 80 ? 3.643 4.892 13.955 1.00 73.06 80 LYS A C 1
ATOM 609 O O . LYS A 1 80 ? 4.522 4.287 13.354 1.00 73.06 80 LYS A O 1
ATOM 614 N N . ARG A 1 81 ? 2.430 4.362 14.159 1.00 74.94 81 ARG A N 1
ATOM 615 C CA . ARG A 1 81 ? 2.053 3.013 13.704 1.00 74.94 81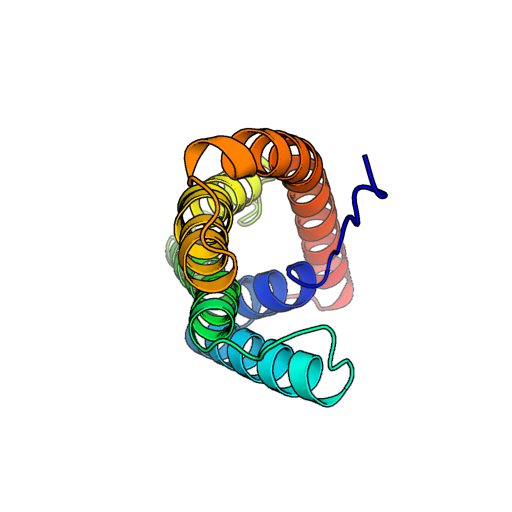 ARG A CA 1
ATOM 616 C C . ARG A 1 81 ? 1.777 2.981 12.208 1.00 74.94 81 ARG A C 1
ATOM 618 O O . ARG A 1 81 ? 2.255 2.081 11.533 1.00 74.94 81 ARG A O 1
ATOM 625 N N . ILE A 1 82 ? 1.056 3.978 11.692 1.00 77.75 82 ILE A N 1
ATOM 626 C CA . ILE A 1 82 ? 0.814 4.100 10.247 1.00 77.75 82 ILE A CA 1
ATOM 627 C C . ILE A 1 82 ? 2.139 4.319 9.509 1.00 77.75 82 ILE A C 1
ATOM 629 O O . ILE A 1 82 ? 2.372 3.672 8.494 1.00 77.75 82 ILE A O 1
ATOM 633 N N . LEU A 1 83 ? 3.036 5.137 10.068 1.00 80.56 83 LEU A N 1
ATOM 634 C CA . LEU A 1 83 ? 4.386 5.319 9.537 1.00 80.56 83 LEU A CA 1
ATOM 635 C C . LEU A 1 83 ? 5.136 3.987 9.472 1.00 80.56 83 LEU A C 1
ATOM 637 O O . LEU A 1 83 ? 5.698 3.660 8.434 1.00 80.56 83 LEU A O 1
ATOM 641 N N . PHE A 1 84 ? 5.102 3.193 10.547 1.00 81.75 84 PHE A N 1
ATOM 642 C CA . PHE A 1 84 ? 5.749 1.881 10.571 1.00 81.75 84 PHE A CA 1
ATOM 643 C C . PHE A 1 84 ? 5.188 0.932 9.503 1.00 81.75 84 PHE A C 1
ATOM 645 O O . PHE A 1 84 ? 5.962 0.289 8.802 1.00 81.75 84 PHE A O 1
ATOM 652 N N . ILE A 1 85 ? 3.860 0.881 9.336 1.00 81.44 85 ILE A N 1
ATOM 653 C CA . ILE A 1 85 ? 3.209 0.061 8.301 1.00 81.44 85 ILE A CA 1
ATOM 654 C C . ILE A 1 85 ? 3.662 0.502 6.910 1.00 81.44 85 ILE A C 1
ATOM 656 O O . ILE A 1 85 ? 4.051 -0.337 6.105 1.00 81.44 85 ILE A O 1
ATOM 660 N N . ILE A 1 86 ? 3.641 1.807 6.633 1.00 83.12 86 ILE A N 1
ATOM 661 C CA . ILE A 1 86 ? 4.022 2.342 5.323 1.00 83.12 86 ILE A CA 1
ATOM 662 C C . ILE A 1 86 ? 5.492 2.054 5.047 1.00 83.12 86 ILE A C 1
ATOM 664 O O . ILE A 1 86 ? 5.787 1.490 4.006 1.00 83.12 86 ILE A O 1
ATOM 668 N N . VAL A 1 87 ? 6.401 2.316 5.989 1.00 83.94 87 VAL A N 1
ATOM 669 C CA . VAL A 1 87 ? 7.830 1.989 5.834 1.00 83.94 87 VAL A CA 1
ATOM 670 C C . VAL A 1 87 ? 8.032 0.490 5.582 1.00 83.94 87 VAL A C 1
ATOM 672 O O . VAL A 1 87 ? 8.748 0.114 4.653 1.00 83.94 87 VAL A O 1
ATOM 675 N N . ALA A 1 88 ? 7.359 -0.368 6.353 1.00 83.12 88 ALA A N 1
ATOM 676 C CA . ALA A 1 88 ? 7.433 -1.818 6.196 1.00 83.12 88 ALA A CA 1
ATOM 677 C C . ALA A 1 88 ? 6.857 -2.315 4.860 1.00 83.12 88 ALA A C 1
ATOM 679 O O . ALA A 1 88 ? 7.271 -3.368 4.390 1.00 83.12 88 ALA A O 1
ATOM 680 N N . CYS A 1 89 ? 5.935 -1.575 4.235 1.00 82.94 89 CYS A N 1
ATOM 681 C CA . CYS A 1 89 ? 5.401 -1.882 2.905 1.00 82.94 89 CYS A CA 1
ATOM 682 C C . CYS A 1 89 ? 6.294 -1.321 1.789 1.00 82.94 89 CYS A C 1
ATOM 684 O O . CYS A 1 89 ? 6.618 -2.027 0.835 1.00 82.94 89 CYS A O 1
ATOM 686 N N . THR A 1 90 ? 6.736 -0.068 1.911 1.00 82.12 90 THR A N 1
ATOM 687 C CA . THR A 1 90 ? 7.510 0.625 0.878 1.00 82.12 90 THR A CA 1
ATOM 688 C C . THR A 1 90 ? 8.857 -0.053 0.629 1.00 82.12 90 THR A C 1
ATOM 690 O O . THR A 1 90 ? 9.275 -0.153 -0.521 1.00 82.12 90 THR A O 1
ATOM 693 N N . ILE A 1 91 ? 9.527 -0.569 1.666 1.00 82.19 91 ILE A N 1
ATOM 694 C CA . ILE A 1 91 ? 10.824 -1.246 1.506 1.00 82.19 91 ILE A CA 1
ATOM 695 C C . ILE A 1 91 ? 10.713 -2.490 0.596 1.00 82.19 91 ILE A C 1
ATOM 697 O O . ILE A 1 91 ? 11.336 -2.502 -0.465 1.00 82.19 91 ILE A O 1
ATOM 701 N N . PRO A 1 92 ? 9.921 -3.528 0.921 1.00 82.81 92 PRO A N 1
ATOM 702 C CA . PRO A 1 92 ? 9.834 -4.718 0.080 1.00 82.81 92 PRO A CA 1
ATOM 703 C C . PRO A 1 92 ? 9.108 -4.465 -1.246 1.00 8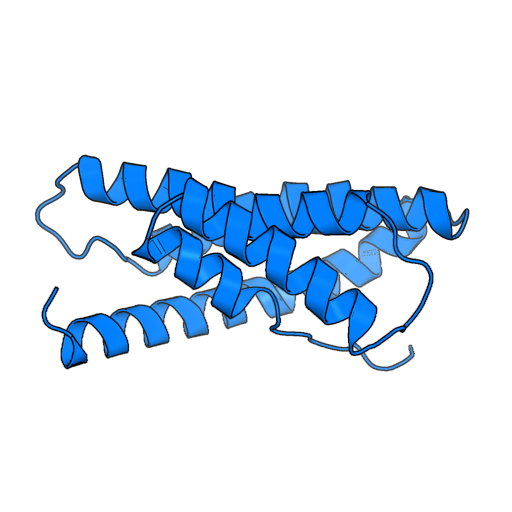2.81 92 PRO A C 1
ATOM 705 O O . PRO A 1 92 ? 9.513 -4.999 -2.276 1.00 82.81 92 PRO A O 1
ATOM 708 N N . ILE A 1 93 ? 8.056 -3.644 -1.265 1.00 82.56 93 ILE A N 1
ATOM 709 C CA . ILE A 1 93 ? 7.229 -3.496 -2.468 1.00 82.56 93 ILE A CA 1
ATOM 710 C C . ILE A 1 93 ? 7.849 -2.491 -3.443 1.00 82.56 93 ILE A C 1
ATOM 712 O O . ILE A 1 93 ? 8.008 -2.782 -4.629 1.00 82.56 93 ILE A O 1
ATOM 716 N N . SER A 1 94 ? 8.222 -1.306 -2.958 1.00 79.88 94 SER A N 1
ATOM 717 C CA . SER A 1 94 ? 8.682 -0.216 -3.821 1.00 79.88 94 SER A CA 1
ATOM 718 C C . SER A 1 94 ? 10.178 -0.292 -4.133 1.00 79.88 94 SER A C 1
ATOM 720 O O . SER A 1 94 ? 10.582 -0.110 -5.285 1.00 79.88 94 SER A O 1
ATOM 722 N N . LEU A 1 95 ? 11.016 -0.623 -3.144 1.00 76.56 95 LEU A N 1
ATOM 723 C CA . LEU A 1 95 ? 12.462 -0.700 -3.374 1.00 76.56 95 LEU A CA 1
ATOM 724 C C . LEU A 1 95 ? 12.884 -2.037 -3.976 1.00 76.56 95 LEU A C 1
ATOM 726 O O . LEU A 1 95 ? 13.711 -2.031 -4.885 1.00 76.56 95 LEU A O 1
ATOM 730 N N . ILE A 1 96 ? 12.326 -3.163 -3.518 1.00 81.31 96 ILE A N 1
ATOM 731 C CA . ILE A 1 96 ? 12.736 -4.491 -3.999 1.00 81.31 96 ILE A CA 1
ATOM 732 C C . ILE A 1 96 ? 11.912 -4.896 -5.221 1.00 81.31 96 ILE A C 1
ATOM 734 O O . ILE A 1 96 ? 12.456 -4.914 -6.323 1.00 81.31 96 ILE A O 1
ATOM 738 N N . LEU A 1 97 ? 10.611 -5.167 -5.059 1.00 82.25 97 LEU A N 1
ATOM 739 C CA . LEU A 1 97 ? 9.769 -5.698 -6.141 1.00 82.25 97 LEU A CA 1
ATOM 740 C C . LEU A 1 97 ? 9.720 -4.754 -7.341 1.00 82.25 97 LEU A C 1
ATOM 742 O O . LEU A 1 97 ? 10.095 -5.132 -8.448 1.00 82.25 97 LEU A O 1
ATOM 746 N N . ASN A 1 98 ? 9.329 -3.497 -7.129 1.00 79.75 98 ASN A N 1
ATOM 747 C CA . ASN A 1 98 ? 9.208 -2.548 -8.228 1.00 79.75 98 ASN A CA 1
ATOM 748 C C . ASN A 1 98 ? 10.551 -2.268 -8.914 1.00 79.75 98 ASN A C 1
ATOM 750 O O . ASN A 1 98 ? 10.551 -1.927 -10.093 1.00 79.75 98 ASN A O 1
ATOM 754 N N . THR A 1 99 ? 11.694 -2.345 -8.230 1.00 78.25 99 THR A N 1
ATOM 755 C CA . THR A 1 99 ? 13.002 -2.178 -8.893 1.00 78.25 99 THR A CA 1
ATOM 756 C C . THR A 1 99 ? 13.412 -3.445 -9.633 1.00 78.25 99 THR A C 1
ATOM 758 O O . THR A 1 99 ? 13.948 -3.359 -10.737 1.00 78.25 99 THR A O 1
ATOM 761 N N . TYR A 1 100 ? 13.095 -4.613 -9.077 1.00 81.25 100 TYR A N 1
ATOM 762 C CA . TYR A 1 100 ? 13.320 -5.905 -9.712 1.00 81.25 100 TYR A CA 1
ATOM 763 C C . TYR A 1 100 ? 12.550 -6.019 -11.035 1.00 81.25 100 TYR A C 1
ATOM 765 O O . TYR A 1 100 ? 13.157 -6.289 -12.073 1.00 81.25 100 TYR A O 1
ATOM 773 N N . TRP A 1 101 ? 11.257 -5.683 -11.048 1.00 81.75 101 TRP A N 1
ATOM 774 C CA . TRP A 1 101 ? 10.441 -5.697 -12.268 1.00 81.75 101 TRP A CA 1
ATOM 775 C C . TRP A 1 101 ? 10.969 -4.749 -13.345 1.00 81.75 101 TRP A C 1
ATOM 777 O O . TRP A 1 101 ? 11.037 -5.126 -14.513 1.00 81.75 101 TRP A O 1
ATOM 787 N N . LEU A 1 102 ? 11.420 -3.545 -12.969 1.00 74.19 102 LEU A N 1
ATOM 788 C CA . LEU A 1 102 ? 12.053 -2.649 -13.940 1.00 74.19 102 LEU A CA 1
ATOM 789 C C . LEU A 1 102 ? 13.393 -3.172 -14.444 1.00 74.19 102 LEU A C 1
ATOM 791 O O . LEU A 1 102 ? 13.695 -2.981 -15.618 1.00 74.19 102 LEU A O 1
ATOM 795 N N . SER A 1 103 ? 14.201 -3.799 -13.589 1.00 77.81 103 SER A N 1
ATOM 796 C CA . SER A 1 103 ? 15.474 -4.374 -14.028 1.00 77.81 103 SER A CA 1
ATOM 797 C C . SER A 1 103 ? 15.256 -5.481 -15.062 1.00 77.81 103 SER A C 1
ATOM 799 O O . SER A 1 103 ? 15.978 -5.528 -16.055 1.00 77.81 103 SER A O 1
ATOM 801 N N . LEU A 1 104 ? 14.195 -6.281 -14.896 1.00 79.25 104 LEU A N 1
ATOM 802 C CA . LEU A 1 104 ? 13.797 -7.316 -15.848 1.00 79.25 104 LEU A CA 1
ATOM 803 C C . LEU A 1 104 ? 13.264 -6.719 -17.162 1.00 79.25 104 LEU A C 1
ATOM 805 O O . LEU A 1 104 ? 13.632 -7.178 -18.236 1.00 79.25 104 LEU A O 1
ATOM 809 N N . MET A 1 105 ? 12.427 -5.678 -17.085 1.00 74.31 105 MET A N 1
ATOM 810 C CA . MET A 1 105 ? 11.814 -5.045 -18.263 1.00 74.31 105 MET A CA 1
ATOM 811 C C . MET A 1 105 ? 12.785 -4.200 -19.093 1.00 74.31 105 MET A C 1
ATOM 813 O O . MET A 1 105 ? 12.713 -4.202 -20.317 1.00 74.31 105 MET A O 1
ATOM 817 N N . TYR A 1 106 ? 13.665 -3.439 -18.438 1.00 72.44 106 TYR A N 1
ATOM 818 C CA . TYR A 1 106 ? 14.533 -2.461 -19.101 1.00 72.44 106 TYR A CA 1
ATOM 819 C C . TYR A 1 106 ? 15.987 -2.927 -19.234 1.00 72.44 106 TYR A C 1
ATOM 821 O O . TYR A 1 106 ? 16.796 -2.192 -19.798 1.00 72.44 106 TYR A O 1
ATOM 829 N N . GLY A 1 107 ? 16.348 -4.092 -18.681 1.00 68.19 107 GLY A N 1
ATOM 830 C CA . GLY A 1 107 ? 17.708 -4.646 -18.736 1.00 68.19 107 GLY A CA 1
ATOM 831 C C . GLY A 1 107 ? 18.780 -3.767 -18.077 1.00 68.19 107 GL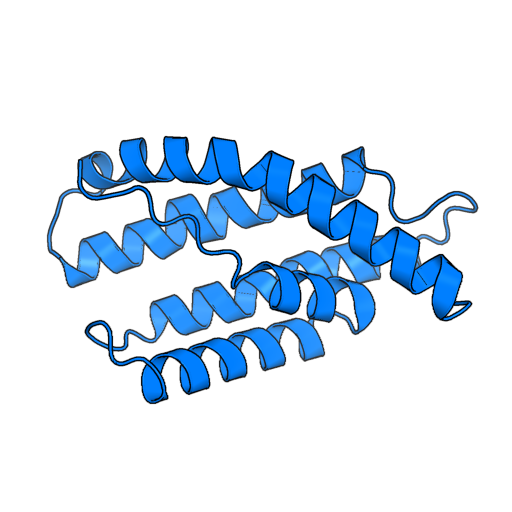Y A C 1
ATOM 832 O O . GLY A 1 107 ? 19.972 -3.962 -18.303 1.00 68.19 107 GLY A O 1
ATOM 833 N N . LYS A 1 108 ? 18.381 -2.762 -17.287 1.00 65.19 108 LYS A N 1
ATOM 834 C CA . LYS A 1 108 ? 19.294 -1.843 -16.595 1.00 65.19 108 LYS A CA 1
ATOM 835 C C . LYS A 1 108 ? 19.694 -2.425 -15.245 1.00 65.19 108 LYS A C 1
ATOM 837 O O . LYS A 1 108 ? 18.865 -2.996 -14.540 1.00 65.19 108 LYS A O 1
ATOM 842 N N . GLY A 1 109 ? 20.956 -2.224 -14.863 1.00 66.62 109 GLY A N 1
ATOM 843 C CA . GLY A 1 109 ? 21.487 -2.698 -13.587 1.00 66.62 109 GLY A CA 1
ATOM 844 C C . GLY A 1 109 ? 20.645 -2.220 -12.402 1.00 66.62 109 GLY A C 1
ATOM 845 O O . GLY A 1 109 ? 20.378 -1.026 -12.261 1.00 66.62 109 GLY A O 1
ATOM 846 N N . PHE A 1 110 ? 20.254 -3.159 -11.539 1.00 64.81 110 PHE A N 1
ATOM 847 C CA . PHE A 1 110 ? 19.445 -2.934 -10.334 1.00 64.81 110 PHE A CA 1
ATOM 848 C C . PHE A 1 110 ? 19.952 -1.747 -9.489 1.00 64.81 110 PHE A C 1
ATOM 850 O O . PHE A 1 110 ? 19.178 -0.879 -9.082 1.00 64.81 110 PHE A O 1
ATOM 857 N N . PHE A 1 111 ? 21.274 -1.638 -9.334 1.00 65.62 111 PHE A N 1
ATOM 858 C CA . PHE A 1 111 ? 21.944 -0.571 -8.583 1.00 65.62 111 PHE A CA 1
ATOM 859 C C . PHE A 1 111 ? 21.848 0.830 -9.205 1.00 65.62 111 PHE A C 1
ATOM 861 O O . PHE A 1 111 ? 22.063 1.811 -8.503 1.00 65.62 111 PHE A O 1
ATOM 868 N N . VAL A 1 112 ? 21.500 0.957 -10.489 1.00 72.19 112 VAL A N 1
ATOM 869 C CA . VAL A 1 112 ? 21.381 2.261 -11.172 1.00 72.19 112 VAL A CA 1
ATOM 870 C C . VAL A 1 112 ? 20.004 2.888 -10.944 1.00 72.19 112 VAL A C 1
ATOM 872 O O . VAL A 1 112 ? 19.868 4.107 -10.882 1.00 72.19 112 VAL A O 1
ATOM 875 N N . LEU A 1 113 ? 18.969 2.058 -10.803 1.00 70.75 113 LEU A N 1
ATOM 876 C CA . LEU A 1 113 ? 17.585 2.504 -10.607 1.00 70.75 113 LEU A CA 1
ATOM 877 C C . LEU A 1 113 ? 17.261 2.759 -9.128 1.00 70.75 113 LEU A C 1
ATOM 879 O O . LEU A 1 113 ? 16.436 3.620 -8.812 1.00 70.75 113 LEU A O 1
ATOM 883 N N . LEU A 1 114 ? 17.938 2.039 -8.229 1.00 74.19 114 LEU A N 1
ATOM 884 C CA . LEU A 1 114 ? 17.750 2.130 -6.783 1.00 74.19 114 LEU A CA 1
ATOM 885 C C . LEU A 1 114 ? 17.895 3.550 -6.205 1.00 74.19 114 LEU A C 1
ATOM 887 O O . LEU A 1 114 ? 16.999 3.951 -5.466 1.00 74.19 114 LEU A O 1
ATOM 891 N N . PRO A 1 115 ? 18.939 4.346 -6.518 1.00 73.06 115 PRO A N 1
ATOM 892 C CA . PRO A 1 115 ? 19.143 5.646 -5.874 1.00 73.06 115 PRO A CA 1
ATOM 893 C C . PRO A 1 115 ? 18.006 6.629 -6.173 1.00 73.06 115 PRO A C 1
ATOM 895 O O . PRO A 1 115 ? 17.520 7.319 -5.279 1.00 73.06 115 PRO A O 1
ATOM 898 N N . GLY A 1 116 ? 17.524 6.652 -7.421 1.00 75.81 116 GLY A N 1
ATOM 899 C CA . GLY A 1 116 ? 16.406 7.510 -7.824 1.00 75.81 116 GLY A CA 1
ATOM 900 C C . GLY A 1 116 ? 15.078 7.100 -7.178 1.00 75.81 116 GLY A C 1
ATOM 901 O O . GLY A 1 116 ? 14.280 7.959 -6.791 1.00 75.81 116 GLY A O 1
ATOM 902 N N . ARG A 1 117 ? 14.858 5.788 -7.012 1.00 75.19 117 ARG A N 1
ATOM 903 C CA . ARG A 1 117 ? 13.707 5.225 -6.289 1.00 75.19 117 ARG A CA 1
ATOM 904 C C . ARG A 1 117 ? 13.756 5.569 -4.807 1.00 75.19 117 ARG A C 1
ATOM 906 O O . ARG A 1 117 ? 12.778 6.081 -4.281 1.00 75.19 117 ARG A O 1
ATOM 913 N N . LEU A 1 118 ? 14.909 5.374 -4.173 1.00 79.00 118 LEU A N 1
ATOM 914 C CA . LEU A 1 118 ? 15.100 5.616 -2.749 1.00 79.00 118 LEU A CA 1
ATOM 915 C C . LEU A 1 118 ? 14.835 7.080 -2.387 1.00 79.00 118 LEU A C 1
ATOM 917 O O . LEU A 1 118 ? 14.125 7.345 -1.424 1.00 79.00 118 LEU A O 1
ATOM 921 N N . LEU A 1 119 ? 15.309 8.025 -3.204 1.00 80.62 119 LEU A N 1
ATOM 922 C CA . LEU A 1 119 ? 15.021 9.451 -3.020 1.00 80.62 119 LEU A CA 1
ATOM 923 C C . LEU A 1 119 ? 13.532 9.776 -3.193 1.00 80.62 119 LEU A C 1
ATOM 925 O O . LEU A 1 119 ? 12.960 10.504 -2.384 1.00 80.62 119 LEU A O 1
ATOM 929 N N . SER A 1 120 ? 12.895 9.223 -4.229 1.00 79.44 120 SER A N 1
ATOM 930 C CA . SER A 1 120 ? 11.464 9.438 -4.479 1.00 79.44 120 SER A CA 1
ATOM 931 C C . SER A 1 120 ? 10.608 8.893 -3.335 1.00 79.44 120 SER A C 1
ATOM 933 O O . SER A 1 120 ? 9.705 9.572 -2.849 1.00 79.44 120 SER A O 1
ATOM 935 N N . ASP A 1 121 ? 10.905 7.675 -2.889 1.00 81.00 121 ASP A N 1
ATOM 936 C CA . ASP A 1 121 ? 10.143 6.977 -1.860 1.00 81.00 121 ASP A CA 1
ATOM 937 C C . ASP A 1 121 ? 10.359 7.601 -0.484 1.00 81.00 121 ASP A C 1
ATOM 939 O O . ASP A 1 121 ? 9.403 7.740 0.273 1.00 81.00 121 ASP A O 1
ATOM 943 N N . LEU A 1 122 ? 11.570 8.075 -0.181 1.00 82.25 122 LEU A N 1
ATOM 944 C CA . LEU A 1 122 ? 11.877 8.744 1.084 1.00 82.25 122 LEU A CA 1
ATOM 945 C C . LEU A 1 122 ? 11.091 10.052 1.260 1.00 82.25 122 LEU A C 1
ATOM 947 O O . LEU A 1 122 ? 10.701 10.380 2.377 1.00 82.25 122 LEU A O 1
ATOM 951 N N . VAL A 1 123 ? 10.784 10.759 0.167 1.00 82.69 123 VAL A N 1
ATOM 952 C CA . VAL A 1 123 ? 9.898 11.937 0.191 1.00 82.69 123 VAL A CA 1
ATOM 953 C C . VAL A 1 123 ? 8.420 11.530 0.246 1.00 82.69 123 VAL A C 1
ATOM 955 O O . VAL A 1 123 ? 7.633 12.137 0.975 1.00 82.69 123 VAL A O 1
ATOM 958 N N . LYS A 1 124 ? 8.018 10.485 -0.489 1.00 82.81 124 LYS A N 1
ATOM 959 C CA . LYS A 1 124 ? 6.621 10.014 -0.517 1.00 82.81 124 LYS A CA 1
ATOM 960 C C . LYS A 1 124 ? 6.167 9.369 0.786 1.00 82.81 124 LYS A C 1
ATOM 962 O O . LYS A 1 124 ? 5.004 9.533 1.146 1.00 82.81 124 LYS A O 1
ATOM 967 N N . MET A 1 125 ? 7.036 8.637 1.482 1.00 81.81 125 MET A N 1
ATOM 968 C CA . MET A 1 125 ? 6.717 7.921 2.724 1.00 81.81 125 MET A CA 1
ATOM 969 C C . MET A 1 125 ? 6.087 8.831 3.799 1.00 81.81 125 MET A C 1
ATOM 971 O O . MET A 1 125 ? 4.970 8.528 4.240 1.00 81.81 125 MET A O 1
ATOM 975 N N . PRO A 1 126 ? 6.719 9.947 4.228 1.00 82.19 126 PRO A N 1
ATOM 976 C CA . PRO A 1 126 ? 6.144 10.821 5.251 1.00 82.19 126 PRO A CA 1
ATOM 977 C C . PRO A 1 126 ? 4.871 11.514 4.760 1.00 82.19 126 PRO A C 1
ATOM 979 O O . PRO A 1 126 ? 3.916 11.653 5.524 1.00 82.19 126 PRO A O 1
ATOM 982 N N . LEU A 1 127 ? 4.820 11.888 3.478 1.00 85.00 127 LEU A N 1
ATOM 983 C CA . LEU A 1 127 ? 3.659 12.553 2.896 1.00 85.00 127 LEU A CA 1
ATOM 984 C C . LEU A 1 127 ? 2.438 11.623 2.857 1.00 85.00 127 LEU A C 1
ATOM 986 O O . LEU A 1 127 ? 1.350 11.993 3.290 1.00 85.00 127 LEU A O 1
ATOM 990 N N . SER A 1 128 ? 2.638 10.385 2.409 1.00 82.50 128 SER A N 1
ATOM 991 C CA . SER A 1 128 ? 1.597 9.355 2.340 1.00 82.50 128 SER A CA 1
ATOM 992 C C . SER A 1 128 ? 1.102 8.981 3.734 1.00 82.50 128 SER A C 1
ATOM 994 O O . SER A 1 128 ? -0.102 8.868 3.955 1.00 82.50 128 SER A O 1
ATOM 996 N N . THR A 1 129 ? 2.019 8.882 4.702 1.00 83.38 129 THR A N 1
ATOM 997 C CA . THR A 1 129 ? 1.686 8.685 6.121 1.00 83.38 129 THR A CA 1
ATOM 998 C C . THR A 1 129 ? 0.786 9.800 6.634 1.00 83.38 129 THR A C 1
ATOM 1000 O O . THR A 1 129 ? -0.267 9.530 7.213 1.00 83.38 129 THR A O 1
ATOM 1003 N N . TYR A 1 130 ? 1.171 11.054 6.396 1.00 84.94 130 TYR A N 1
ATOM 1004 C CA . TYR A 1 130 ? 0.389 12.210 6.811 1.00 84.94 130 TYR A CA 1
ATOM 1005 C C . TYR A 1 130 ? -1.005 12.207 6.178 1.00 84.94 130 TYR A C 1
ATOM 1007 O O . TYR A 1 130 ? -2.000 12.282 6.901 1.00 84.94 130 TYR A O 1
ATOM 1015 N N . LEU A 1 131 ? -1.093 12.008 4.862 1.00 85.62 131 LEU A N 1
ATOM 1016 C CA . LEU A 1 131 ? -2.364 11.962 4.138 1.00 85.62 131 LEU A CA 1
ATOM 1017 C C . LEU A 1 131 ? -3.281 10.847 4.647 1.00 85.62 131 LEU A C 1
ATOM 1019 O O . LEU A 1 131 ? -4.448 11.107 4.926 1.00 85.62 131 LEU A O 1
ATOM 1023 N N . ILE A 1 132 ? -2.762 9.633 4.848 1.00 84.44 132 ILE A N 1
ATOM 1024 C CA . ILE A 1 132 ? -3.552 8.509 5.370 1.00 84.44 132 ILE A CA 1
ATOM 1025 C C . ILE A 1 132 ? -4.030 8.801 6.793 1.00 84.44 132 ILE A C 1
ATOM 1027 O O . ILE A 1 132 ? -5.197 8.574 7.102 1.00 84.44 132 ILE A O 1
ATOM 1031 N N . THR A 1 133 ? -3.171 9.342 7.663 1.00 80.06 133 THR A N 1
ATOM 1032 C CA . THR A 1 133 ? -3.577 9.677 9.040 1.00 80.06 133 THR A CA 1
ATOM 1033 C C . THR A 1 133 ? -4.670 10.746 9.074 1.00 80.06 133 THR A C 1
ATOM 1035 O O . THR A 1 133 ? -5.612 10.633 9.861 1.00 80.06 133 THR A O 1
ATOM 1038 N N . LEU A 1 134 ? -4.590 11.747 8.191 1.00 83.69 134 LEU A N 1
ATOM 1039 C CA . LEU A 1 134 ? -5.599 12.793 8.054 1.00 83.69 134 LEU A CA 1
ATOM 1040 C C . LEU A 1 134 ? -6.907 12.215 7.509 1.00 83.69 134 LEU A C 1
ATOM 1042 O O . LEU A 1 134 ? -7.961 12.443 8.100 1.00 83.69 134 LEU A O 1
ATOM 1046 N N . LEU A 1 135 ? -6.843 11.415 6.444 1.00 83.38 135 LEU A N 1
ATOM 1047 C CA . LEU A 1 135 ? -8.011 10.782 5.830 1.00 83.38 135 LEU A CA 1
ATOM 1048 C C . LEU A 1 135 ? -8.728 9.849 6.804 1.00 83.38 135 LEU A C 1
ATOM 1050 O O . LEU A 1 135 ? -9.942 9.953 6.949 1.00 83.38 135 LEU A O 1
ATOM 1054 N N . VAL A 1 136 ? -7.994 9.005 7.533 1.00 78.69 136 VAL A N 1
ATOM 1055 C CA . VAL A 1 136 ? -8.566 8.129 8.569 1.00 78.69 136 VAL A CA 1
ATOM 1056 C C . VAL A 1 136 ? -9.207 8.948 9.689 1.00 78.69 136 VAL A C 1
ATOM 1058 O O . VAL A 1 136 ? -10.297 8.606 10.149 1.00 78.69 136 VAL A O 1
ATOM 1061 N N . ARG A 1 137 ? -8.578 10.052 10.115 1.00 76.31 137 ARG A N 1
ATOM 1062 C CA . ARG A 1 137 ? -9.146 10.944 11.136 1.00 76.31 137 ARG A CA 1
ATOM 1063 C C . ARG A 1 137 ? -10.446 11.587 10.659 1.00 76.31 137 ARG A C 1
ATOM 1065 O O . ARG A 1 137 ? -11.419 11.584 11.404 1.00 76.31 137 ARG A O 1
ATOM 1072 N N . VAL A 1 138 ? -10.479 12.100 9.429 1.00 82.12 138 VAL A N 1
ATOM 1073 C CA . VAL A 1 138 ? -11.680 12.704 8.833 1.00 82.12 138 VAL A CA 1
ATOM 1074 C C . VAL A 1 138 ? -12.788 11.667 8.671 1.00 82.12 138 VAL A C 1
ATOM 1076 O O . VAL A 1 138 ? -13.920 11.937 9.069 1.00 82.12 138 VAL A O 1
ATOM 1079 N N . LEU A 1 139 ? -12.469 10.475 8.156 1.00 78.50 139 LEU A N 1
ATOM 1080 C CA . LEU A 1 139 ? -13.428 9.378 8.013 1.00 78.50 139 LEU A CA 1
ATOM 1081 C C . LEU A 1 139 ? -14.018 8.976 9.360 1.00 78.50 139 LEU A C 1
ATOM 1083 O O . LEU A 1 139 ? -15.232 8.879 9.474 1.00 78.50 139 LEU A O 1
ATOM 1087 N N . ARG A 1 140 ? -13.196 8.815 10.399 1.00 70.44 140 ARG A N 1
ATOM 1088 C CA . ARG A 1 140 ? -13.691 8.495 11.743 1.00 70.44 140 ARG A CA 1
ATOM 1089 C C . ARG A 1 140 ? -14.631 9.577 12.281 1.00 70.44 140 ARG A C 1
ATOM 1091 O O . ARG A 1 140 ? -15.689 9.247 12.801 1.00 70.44 140 ARG A O 1
ATOM 1098 N N . THR A 1 141 ? -14.273 10.853 12.133 1.00 72.75 141 THR A N 1
ATOM 1099 C CA . THR A 1 141 ? -15.111 11.971 12.598 1.00 72.75 141 THR A CA 1
ATOM 1100 C C . THR A 1 141 ? -16.433 12.069 11.831 1.00 72.75 141 THR A C 1
ATOM 1102 O O . THR A 1 141 ? -17.441 12.465 12.406 1.00 72.75 141 THR A O 1
ATOM 1105 N N . ARG A 1 142 ? -16.446 11.733 10.535 1.00 67.00 142 ARG A N 1
ATOM 1106 C CA . ARG A 1 142 ? -17.636 11.842 9.675 1.00 67.00 142 ARG A CA 1
ATOM 1107 C C . ARG A 1 142 ? -18.523 10.597 9.675 1.00 67.00 142 ARG A C 1
ATOM 1109 O O . ARG A 1 142 ? -19.719 10.737 9.464 1.00 67.00 142 ARG A O 1
ATOM 1116 N N . VAL A 1 143 ? -17.948 9.412 9.870 1.00 65.44 143 VAL A N 1
ATOM 1117 C CA . VAL A 1 143 ? -18.631 8.118 9.681 1.00 65.44 143 VAL A CA 1
ATOM 1118 C C . VAL A 1 143 ? -18.932 7.407 11.009 1.00 65.44 143 VAL A C 1
ATOM 1120 O O . VAL A 1 143 ? -19.631 6.406 10.990 1.00 65.44 143 VAL A O 1
ATOM 1123 N N . ALA A 1 144 ? -18.497 7.934 12.163 1.00 51.66 144 ALA A N 1
ATOM 1124 C CA . ALA A 1 144 ? -18.809 7.382 13.492 1.00 51.66 144 ALA A CA 1
ATOM 1125 C C . ALA A 1 144 ? -18.624 5.847 13.576 1.00 51.66 144 ALA A C 1
ATOM 1127 O O . ALA A 1 144 ? -19.548 5.111 13.915 1.00 51.66 144 ALA A O 1
ATOM 1128 N N . LEU A 1 145 ? -17.417 5.377 13.235 1.00 47.53 145 LEU A N 1
ATOM 1129 C CA . LEU A 1 145 ? -16.954 4.000 13.470 1.00 47.53 145 LEU A CA 1
ATOM 1130 C C . LEU A 1 145 ? -16.192 3.873 14.791 1.00 47.53 145 LEU A C 1
ATOM 1132 O O . LEU A 1 145 ? -15.300 4.726 15.039 1.00 47.53 145 LEU A O 1
#

Secondary structure (DSSP, 8-state):
--------THHHHHHHHHHH-HHHHHHHHHHHHHHHHHH---S---HHHHHHHHHHHHHHHHHHHHHHHTT-SS-S--HHHHHHHHHHHHIIIIIIIHHHHHHHHH---HHHHHHHHHHHHHHHHHHHHHHHHHHHHHHHHHH--

Sequence (145 aa):
LPALRLGFGELPIIMSGLLFGPFVGGLTGLVADLIGAWAFPQGPFFPGFTLSSMLWGILPGIYGLYLRRRGEKGNPFTFKRILFIIVACTIPISLILNTYWLSLMYGKGFFVLLPGRLLSDLVKMPLSTYLITLLVRVLRTRVAL